Protein AF-A0A1J3E165-F1 (afdb_monomer_lite)

Foldseek 3Di:
DPAFQQQAQKEKAKEKEDELPPPADDPVVVVVVVVVVRNRYDDDRVRYHYDHPLVCCCPVVVDDPVQNNPKIKMWMWIAHNVRPDIDIDIDIDGHCVVVVVVVVD

Secondary structure (DSSP, 8-state):
--STTTTTT-EEEEEEE--TT--S--HHHHHHHHHHHHTT----GGG-EEE--HHHHHHTS---GGGTTSEEEEEEEEE-TTS--EEEEEEEEETTHHHHHHHH-

InterPro domains:
  IPR022663 Dihydrodipicolinate reductase, C-terminal [PF05173] (7-104)
  IPR023940 Dihydrodipicolinate reductase [PTHR20836] (1-105)

Radius of gyration: 15.15 Å; chains: 1; bounding box: 37×30×42 Å

Organism: Noccaea caerulescens (NCBI:txid107243)

Structure (mmCIF, N/CA/C/O backbone):
data_AF-A0A1J3E165-F1
#
_entry.id   AF-A0A1J3E165-F1
#
loop_
_atom_site.group_PDB
_atom_site.id
_atom_site.type_symbol
_atom_site.label_atom_id
_atom_site.label_alt_id
_atom_site.label_comp_id
_atom_site.label_asym_id
_atom_site.label_entity_id
_atom_site.label_seq_id
_atom_site.pdbx_PDB_ins_code
_atom_site.Cartn_x
_atom_site.Cartn_y
_atom_site.Cartn_z
_atom_site.occupancy
_atom_site.B_iso_or_equiv
_atom_site.auth_seq_id
_atom_site.auth_comp_id
_atom_site.auth_asym_id
_atom_site.auth_atom_id
_atom_site.pdbx_PDB_model_num
ATOM 1 N N . GLU A 1 1 ? -19.706 -10.702 1.618 1.00 61.62 1 GLU A N 1
ATOM 2 C CA . GLU A 1 1 ? -18.388 -10.761 2.289 1.00 61.62 1 GLU A CA 1
ATOM 3 C C . GLU A 1 1 ? -18.471 -11.662 3.502 1.00 61.62 1 GLU A C 1
ATOM 5 O O . GLU A 1 1 ? -19.567 -11.804 4.028 1.00 61.62 1 GLU A O 1
ATOM 10 N N . GLN A 1 2 ? -17.361 -12.279 3.915 1.00 87.69 2 GLN A N 1
ATOM 11 C CA . GLN A 1 2 ? -17.367 -13.297 4.973 1.00 87.69 2 GLN A CA 1
ATOM 12 C C . GLN A 1 2 ? -17.191 -12.716 6.391 1.00 87.69 2 GLN A C 1
ATOM 14 O O . GLN A 1 2 ? -17.760 -13.266 7.327 1.00 87.69 2 GLN A O 1
ATOM 19 N N . PHE A 1 3 ? -16.467 -11.596 6.547 1.00 95.88 3 PHE A N 1
ATOM 20 C CA . PHE A 1 3 ? -16.127 -11.007 7.857 1.00 95.88 3 PHE A CA 1
ATOM 21 C C . PHE A 1 3 ? -16.226 -9.463 7.874 1.00 95.88 3 PHE A C 1
ATOM 23 O O . PHE A 1 3 ? -15.228 -8.786 8.128 1.00 95.88 3 PHE A O 1
ATOM 30 N N . PRO A 1 4 ? -17.391 -8.868 7.558 1.00 96.12 4 PRO A N 1
ATOM 31 C CA . PRO A 1 4 ? -17.537 -7.411 7.555 1.00 96.12 4 PRO A CA 1
ATOM 32 C C . PRO A 1 4 ? -17.236 -6.824 8.943 1.00 96.12 4 PRO A C 1
ATOM 34 O O . PRO A 1 4 ? -17.670 -7.367 9.957 1.00 96.12 4 PRO A O 1
ATOM 37 N N . GLY A 1 5 ? -16.498 -5.712 8.991 1.00 96.38 5 GLY A N 1
ATOM 38 C CA . GLY A 1 5 ? -16.176 -5.026 10.250 1.00 96.38 5 GLY A CA 1
ATOM 39 C C . GLY A 1 5 ? -15.115 -5.693 11.139 1.00 96.38 5 GLY A C 1
ATOM 40 O O . GLY A 1 5 ? -14.918 -5.242 12.264 1.00 96.38 5 GLY A O 1
ATOM 41 N N . ALA A 1 6 ? -14.419 -6.738 10.673 1.00 97.94 6 ALA A N 1
ATOM 42 C CA . ALA A 1 6 ? -13.414 -7.457 11.468 1.00 97.94 6 ALA A CA 1
ATOM 43 C C . ALA A 1 6 ? -12.252 -6.582 11.991 1.00 97.94 6 ALA A C 1
ATOM 45 O O . ALA A 1 6 ? -11.661 -6.900 13.019 1.00 97.94 6 ALA A O 1
ATOM 46 N N . PHE A 1 7 ? -11.949 -5.479 11.307 1.00 98.31 7 PHE A N 1
ATOM 47 C CA . PHE A 1 7 ? -10.936 -4.484 11.668 1.00 98.31 7 PHE A CA 1
ATOM 48 C C . PHE A 1 7 ? -11.557 -3.135 12.068 1.00 98.31 7 PHE A C 1
ATOM 50 O O . PHE A 1 7 ? -10.899 -2.098 12.002 1.00 98.31 7 PHE A O 1
ATOM 57 N N . ALA A 1 8 ? -12.823 -3.119 12.495 1.00 98.31 8 ALA A N 1
ATOM 58 C CA . ALA A 1 8 ? -13.459 -1.905 12.996 1.00 98.31 8 ALA A CA 1
ATOM 59 C C . ALA A 1 8 ? -12.623 -1.257 14.117 1.00 98.31 8 ALA A C 1
ATOM 61 O O . ALA A 1 8 ? -12.261 -1.896 15.105 1.00 98.31 8 ALA A O 1
ATOM 62 N N . GLY A 1 9 ? -12.310 0.029 13.942 1.00 97.81 9 GLY A N 1
ATOM 63 C CA . GLY A 1 9 ? -11.490 0.818 14.866 1.00 97.81 9 GLY A CA 1
ATOM 64 C C . GLY A 1 9 ? -9.978 0.766 14.614 1.00 97.81 9 GLY A C 1
ATOM 65 O O . GLY A 1 9 ? -9.261 1.594 15.171 1.00 97.81 9 GLY A O 1
ATOM 66 N N . TYR A 1 10 ? -9.476 -0.140 13.770 1.00 98.75 10 TYR A N 1
ATOM 67 C CA . TYR A 1 10 ? -8.064 -0.124 13.379 1.00 98.75 10 TYR A CA 1
ATOM 68 C C . TYR A 1 10 ? -7.757 1.097 12.504 1.00 98.75 10 TYR A C 1
ATOM 70 O O . TYR A 1 10 ? -8.597 1.544 11.719 1.00 98.75 10 TYR A O 1
ATOM 78 N N . SER A 1 11 ? -6.533 1.612 12.618 1.00 98.62 11 SER A N 1
ATOM 79 C CA . SER A 1 11 ? -5.972 2.581 11.675 1.00 98.62 11 SER A CA 1
ATOM 80 C C . SER A 1 11 ? -5.208 1.853 10.577 1.00 98.62 11 SER A C 1
ATOM 82 O O . SER A 1 11 ? -4.497 0.896 10.878 1.00 98.62 11 SER A O 1
ATOM 84 N N . LEU A 1 12 ? -5.332 2.320 9.336 1.00 98.75 12 LEU A N 1
ATOM 85 C CA . LEU A 1 12 ? -4.565 1.831 8.192 1.00 98.75 12 LEU A CA 1
ATOM 86 C C . LEU A 1 12 ? -3.590 2.910 7.729 1.00 98.75 12 LEU A C 1
ATOM 88 O O . LEU A 1 12 ? -3.974 4.068 7.590 1.00 98.75 12 LEU A O 1
ATOM 92 N N . GLU A 1 13 ? -2.360 2.507 7.451 1.00 98.62 13 GLU A N 1
ATOM 93 C CA . GLU A 1 13 ? -1.349 3.285 6.745 1.00 98.62 13 GLU A CA 1
ATOM 94 C C . GLU A 1 13 ? -1.014 2.547 5.447 1.00 98.62 13 GLU A C 1
ATOM 96 O O . GLU A 1 13 ? -0.854 1.324 5.438 1.00 98.62 13 GLU A O 1
ATOM 101 N N . VAL A 1 14 ? -0.959 3.279 4.333 1.00 98.50 14 VAL A N 1
ATOM 102 C CA . VAL A 1 14 ? -0.642 2.705 3.022 1.00 98.50 14 VAL A CA 1
ATOM 103 C C . VAL A 1 14 ? 0.490 3.487 2.396 1.00 98.50 14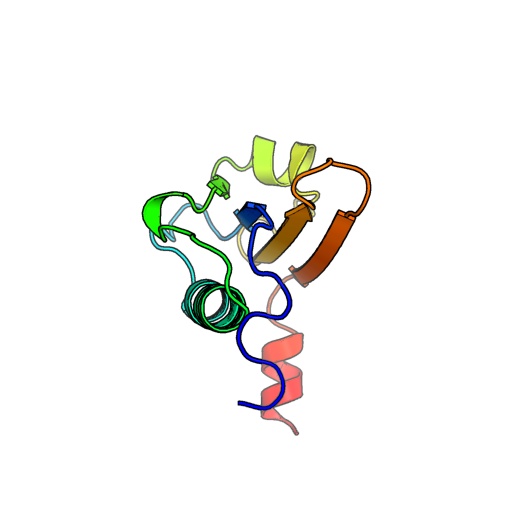 VAL A C 1
ATOM 105 O O . VAL A 1 14 ? 0.394 4.703 2.227 1.00 98.50 14 VAL A O 1
ATOM 108 N N . MET A 1 15 ? 1.533 2.765 2.005 1.00 98.19 15 MET A N 1
ATOM 109 C CA . MET A 1 15 ? 2.659 3.291 1.253 1.00 98.19 15 MET A CA 1
ATOM 110 C C . MET A 1 15 ? 2.755 2.560 -0.082 1.00 98.19 15 MET A C 1
ATOM 112 O O . MET A 1 15 ? 2.674 1.333 -0.143 1.00 98.19 15 MET A O 1
ATOM 116 N N . GLU A 1 16 ? 2.927 3.315 -1.161 1.00 97.75 16 GLU A N 1
ATOM 117 C CA . GLU A 1 16 ? 3.079 2.787 -2.513 1.00 97.75 16 GLU A CA 1
ATOM 118 C C . GLU A 1 16 ? 4.262 3.459 -3.216 1.00 97.75 16 GLU A C 1
ATOM 120 O O . GLU A 1 16 ? 4.327 4.686 -3.321 1.00 97.75 16 GLU A O 1
ATOM 125 N N . SER A 1 17 ? 5.136 2.649 -3.810 1.00 98.00 17 SER A N 1
ATOM 126 C CA . SER A 1 17 ? 6.261 3.092 -4.630 1.00 98.00 17 SER A CA 1
ATOM 127 C C . SER A 1 17 ? 6.181 2.504 -6.038 1.00 98.00 17 SER A C 1
ATOM 129 O O . SER A 1 17 ? 6.120 1.288 -6.224 1.00 98.00 17 SER A O 1
ATOM 131 N N . HIS A 1 18 ? 6.155 3.400 -7.023 1.00 97.06 18 HIS A N 1
ATOM 132 C CA . HIS A 1 18 ? 6.165 3.144 -8.472 1.00 97.06 18 HIS A CA 1
ATOM 133 C C . HIS A 1 18 ? 7.079 4.180 -9.138 1.00 97.06 18 HIS A C 1
ATOM 135 O O . HIS A 1 18 ? 7.569 5.091 -8.479 1.00 97.06 18 HIS A O 1
ATOM 141 N N . GLN A 1 19 ? 7.281 4.105 -10.451 1.00 91.00 19 GLN A N 1
ATOM 142 C CA . GLN A 1 19 ? 8.082 5.085 -11.191 1.00 91.00 19 GLN A CA 1
ATOM 143 C C . GLN A 1 19 ? 7.607 6.529 -10.956 1.00 91.00 19 GLN A C 1
ATOM 145 O O . GLN A 1 19 ? 6.406 6.787 -10.865 1.00 91.00 19 GLN A O 1
ATOM 150 N N . ALA A 1 20 ? 8.541 7.486 -10.959 1.00 89.31 20 ALA A N 1
ATOM 151 C CA . ALA A 1 20 ? 8.262 8.906 -10.712 1.00 89.31 20 ALA A CA 1
ATOM 152 C C . ALA A 1 20 ? 7.188 9.519 -11.637 1.00 89.31 20 ALA A C 1
ATOM 154 O O . ALA A 1 20 ? 6.470 10.429 -11.236 1.00 89.31 20 ALA A O 1
ATOM 155 N N . SER A 1 21 ? 7.040 9.006 -12.863 1.00 87.62 21 SER A N 1
ATOM 156 C CA . SER A 1 21 ? 6.022 9.462 -13.819 1.00 87.62 21 SER A CA 1
ATOM 157 C C . SER A 1 21 ? 4.597 9.009 -13.485 1.00 87.62 21 SER A C 1
ATOM 159 O O . SER A 1 21 ? 3.645 9.521 -14.073 1.00 87.62 21 SER A O 1
ATOM 161 N N . LYS A 1 22 ? 4.420 8.053 -12.566 1.00 90.31 22 LYS A N 1
ATOM 162 C CA . LYS A 1 22 ? 3.111 7.528 -12.181 1.00 90.31 22 LYS A CA 1
ATOM 163 C C . LYS A 1 22 ? 2.537 8.330 -11.019 1.00 90.31 22 LYS A C 1
ATOM 165 O O . LYS A 1 22 ? 2.793 8.033 -9.854 1.00 90.31 22 LYS A O 1
ATOM 170 N N . LEU A 1 23 ? 1.760 9.352 -11.358 1.00 85.75 23 LEU A N 1
ATOM 171 C CA . LEU A 1 23 ? 1.233 10.325 -10.398 1.00 85.75 23 LEU A CA 1
ATOM 172 C C . LEU A 1 23 ? 0.078 9.784 -9.548 1.00 85.75 23 LEU A C 1
ATOM 174 O O . LEU A 1 23 ? -0.161 10.284 -8.454 1.00 85.75 23 LEU A O 1
ATOM 178 N N . ASP A 1 24 ? -0.600 8.739 -10.016 1.00 90.88 24 ASP A N 1
ATOM 179 C CA . ASP A 1 24 ? -1.812 8.229 -9.381 1.00 90.88 24 ASP A CA 1
ATOM 180 C C . ASP A 1 24 ? -1.531 6.936 -8.606 1.00 90.88 24 ASP A C 1
ATOM 182 O O . ASP A 1 24 ? -0.708 6.107 -9.011 1.00 90.88 24 ASP A O 1
ATOM 186 N N . ALA A 1 25 ? -2.278 6.724 -7.519 1.00 93.12 25 ALA A N 1
ATOM 187 C CA . ALA A 1 25 ? -2.289 5.449 -6.811 1.00 93.12 25 ALA A CA 1
ATOM 188 C C . ALA A 1 25 ? -2.758 4.312 -7.731 1.00 93.12 25 ALA A C 1
ATOM 190 O O . ALA A 1 25 ? -3.741 4.450 -8.475 1.00 93.12 25 ALA A O 1
ATOM 191 N N . SER A 1 26 ? -2.075 3.172 -7.659 1.00 94.69 26 SER A N 1
ATOM 192 C CA . SER A 1 26 ? -2.384 2.002 -8.474 1.00 94.69 26 SER A CA 1
ATOM 193 C C . SER A 1 26 ? -3.815 1.490 -8.265 1.00 94.69 26 SER A C 1
ATOM 195 O O . SER A 1 26 ? -4.386 1.554 -7.173 1.00 94.69 26 SER A O 1
ATOM 197 N N . GLY A 1 27 ? -4.391 0.902 -9.319 1.00 96.38 27 GLY A N 1
ATOM 198 C CA . GLY A 1 27 ? -5.683 0.217 -9.216 1.00 96.38 27 GLY A CA 1
ATOM 199 C C . GLY A 1 27 ? -5.662 -0.917 -8.185 1.00 96.38 27 GLY A C 1
ATOM 200 O O . GLY A 1 27 ? -6.621 -1.075 -7.433 1.00 96.38 27 GLY A O 1
ATOM 201 N N . THR A 1 28 ? -4.543 -1.645 -8.093 1.00 96.00 28 THR A N 1
ATOM 202 C CA . THR A 1 28 ? -4.327 -2.692 -7.086 1.00 96.00 28 THR A CA 1
ATOM 203 C C . THR A 1 28 ? -4.436 -2.137 -5.669 1.00 96.00 28 THR A C 1
ATOM 205 O O . THR A 1 28 ? -5.198 -2.679 -4.872 1.00 96.00 28 THR A O 1
ATOM 208 N N . ALA A 1 29 ? -3.760 -1.025 -5.360 1.00 97.25 29 ALA A N 1
ATOM 209 C CA . ALA A 1 29 ? -3.833 -0.432 -4.029 1.00 97.25 29 ALA A CA 1
ATOM 210 C C . ALA A 1 29 ? -5.238 0.050 -3.682 1.00 97.25 29 ALA A C 1
ATOM 212 O O . ALA A 1 29 ? -5.729 -0.267 -2.601 1.00 97.25 29 ALA A O 1
ATOM 213 N N . LYS A 1 30 ? -5.921 0.725 -4.613 1.00 98.06 30 LYS A N 1
ATOM 214 C CA . LYS A 1 30 ? -7.312 1.160 -4.413 1.00 98.06 30 LYS A CA 1
ATOM 215 C C . LYS A 1 30 ? -8.231 -0.023 -4.106 1.00 98.06 30 LYS A C 1
ATOM 217 O O . LYS A 1 30 ? -9.021 0.046 -3.170 1.00 98.06 30 LYS A O 1
ATOM 222 N N . ALA A 1 31 ? -8.096 -1.126 -4.843 1.00 98.12 31 ALA A N 1
ATOM 223 C CA . ALA A 1 31 ? -8.891 -2.328 -4.614 1.00 98.12 31 ALA A CA 1
ATOM 224 C C . ALA A 1 31 ? -8.622 -2.959 -3.235 1.00 98.12 31 ALA A C 1
ATOM 226 O O . ALA A 1 31 ? -9.571 -3.313 -2.536 1.00 98.12 31 ALA A O 1
ATOM 227 N N . VAL A 1 32 ? -7.355 -3.053 -2.817 1.00 98.19 32 VAL A N 1
ATOM 228 C CA . VAL A 1 32 ? -6.974 -3.584 -1.495 1.00 98.19 32 VAL A CA 1
ATOM 229 C C . VAL A 1 32 ? -7.485 -2.685 -0.364 1.00 98.19 32 VAL A C 1
ATOM 231 O O . VAL A 1 32 ? -8.070 -3.183 0.597 1.00 98.19 32 VAL A O 1
ATOM 234 N N . ILE A 1 33 ? -7.357 -1.362 -0.494 1.00 98.31 33 ILE A N 1
ATOM 235 C CA . ILE A 1 33 ? -7.907 -0.401 0.475 1.00 98.31 33 ILE A CA 1
ATOM 236 C C . ILE A 1 33 ? -9.422 -0.558 0.584 1.00 98.31 33 ILE A C 1
ATOM 238 O O . ILE A 1 33 ? -9.953 -0.611 1.691 1.00 98.31 33 ILE A O 1
ATOM 242 N N . SER A 1 34 ? -10.129 -0.705 -0.539 1.00 97.88 34 SER A N 1
ATOM 243 C CA . SER A 1 34 ? -11.569 -0.966 -0.519 1.00 97.88 34 SER A CA 1
ATOM 244 C C . SER A 1 34 ? -11.929 -2.268 0.201 1.00 97.88 34 SER A C 1
ATOM 246 O O . SER A 1 34 ? -12.994 -2.339 0.810 1.00 97.88 34 SER A O 1
ATOM 248 N N . CYS A 1 35 ? -11.067 -3.289 0.192 1.00 97.88 35 CYS A N 1
ATOM 249 C CA . CYS A 1 35 ? -11.256 -4.473 1.034 1.00 97.88 35 CYS A CA 1
ATOM 250 C C . CYS A 1 35 ? -11.115 -4.131 2.526 1.00 97.88 35 CYS A C 1
ATOM 252 O O . CYS A 1 35 ? -11.978 -4.515 3.311 1.00 97.88 35 CYS A O 1
ATOM 254 N N . PHE A 1 36 ? -10.099 -3.362 2.933 1.00 98.31 36 PHE A N 1
ATOM 255 C CA . PHE A 1 36 ? -9.959 -2.933 4.332 1.00 98.31 36 PHE A CA 1
ATOM 256 C C . PHE A 1 36 ? -11.107 -2.032 4.804 1.00 98.31 36 PHE A C 1
ATOM 258 O O . PHE A 1 36 ? -11.573 -2.179 5.934 1.00 98.31 36 PHE A O 1
ATOM 265 N N . GLN A 1 37 ? -11.632 -1.168 3.932 1.00 98.06 37 GLN A N 1
ATOM 266 C CA . GLN A 1 37 ? -12.820 -0.361 4.229 1.00 98.06 37 GLN A CA 1
ATOM 267 C C . GLN A 1 37 ? -14.035 -1.239 4.538 1.00 98.06 37 GLN A C 1
ATOM 269 O O . GLN A 1 37 ? -14.742 -1.019 5.520 1.00 98.06 37 GLN A O 1
ATOM 274 N N . LYS A 1 38 ? -14.249 -2.294 3.749 1.00 97.88 38 LYS A N 1
ATOM 275 C CA . LYS A 1 38 ? -15.313 -3.275 3.996 1.00 97.88 38 LYS A CA 1
ATOM 276 C C . LYS A 1 38 ? -15.080 -4.111 5.262 1.00 97.88 38 LYS A C 1
ATOM 278 O O . LYS A 1 38 ? -16.025 -4.483 5.960 1.00 97.88 38 LYS A O 1
ATOM 283 N N . LEU A 1 39 ? -13.818 -4.328 5.627 1.00 98.12 39 LEU A N 1
ATOM 284 C CA . LEU A 1 39 ? -13.436 -4.883 6.925 1.00 98.12 39 LEU A CA 1
ATOM 285 C C . LEU A 1 39 ? -13.590 -3.880 8.086 1.00 98.12 39 LEU A C 1
ATOM 287 O O . LEU A 1 39 ? -13.321 -4.247 9.223 1.00 98.12 39 LEU A O 1
ATOM 291 N N . GLY A 1 40 ? -14.086 -2.662 7.853 1.00 97.88 40 GLY A N 1
ATOM 292 C CA . GLY A 1 40 ? -14.460 -1.705 8.899 1.00 97.88 40 GLY A CA 1
ATOM 293 C C . GLY A 1 40 ? -13.442 -0.599 9.173 1.00 97.88 40 GLY A C 1
ATOM 294 O O . GLY A 1 40 ? -13.628 0.163 10.121 1.00 97.88 40 GLY A O 1
ATOM 295 N N . VAL A 1 41 ? -12.382 -0.490 8.371 1.00 98.19 41 VAL A N 1
ATOM 296 C CA . VAL A 1 41 ? -11.399 0.593 8.492 1.00 98.19 41 VAL A CA 1
ATOM 297 C C . VAL A 1 41 ? -11.933 1.874 7.846 1.00 98.19 41 VAL A C 1
ATOM 299 O O . VAL A 1 41 ? -12.434 1.856 6.724 1.00 98.19 41 VAL A O 1
ATOM 302 N N . SER A 1 42 ? -11.778 3.014 8.518 1.00 97.69 42 SER A N 1
ATOM 303 C CA . SER A 1 42 ? -11.996 4.324 7.896 1.00 97.69 42 SER A CA 1
ATOM 304 C C . SER A 1 42 ? -10.700 4.796 7.244 1.00 97.69 42 SER A C 1
ATOM 306 O O . SER A 1 42 ? -9.721 5.033 7.946 1.00 97.69 42 SER A O 1
ATOM 308 N N . TYR A 1 43 ? -10.692 4.936 5.920 1.00 98.31 43 TYR A N 1
ATOM 309 C CA . TYR A 1 43 ? -9.515 5.377 5.172 1.00 98.31 43 TYR A CA 1
ATOM 310 C C . TYR A 1 43 ? -9.930 6.209 3.960 1.00 98.31 43 TYR A C 1
ATOM 312 O O . TYR A 1 43 ? -10.858 5.821 3.245 1.00 98.31 43 TYR A O 1
ATOM 320 N N . ASP A 1 44 ? -9.245 7.325 3.732 1.00 97.50 44 ASP A N 1
ATOM 321 C CA . ASP A 1 44 ? -9.397 8.178 2.555 1.00 97.50 44 ASP A CA 1
ATOM 322 C C . ASP A 1 44 ? -8.258 7.891 1.564 1.00 97.50 44 ASP A C 1
ATOM 324 O O . ASP A 1 44 ? -7.095 7.785 1.944 1.00 97.50 44 ASP A O 1
ATOM 328 N N . MET A 1 45 ? -8.587 7.743 0.281 1.00 95.88 45 MET A N 1
ATOM 329 C CA . MET A 1 45 ? -7.619 7.403 -0.768 1.00 95.88 45 MET A CA 1
ATOM 330 C C . MET A 1 45 ? -6.547 8.485 -0.951 1.00 95.88 45 MET A C 1
ATOM 332 O O . MET A 1 45 ? -5.451 8.175 -1.413 1.00 95.88 45 MET A O 1
ATOM 336 N N . ASP A 1 46 ? -6.830 9.724 -0.551 1.00 95.44 46 ASP A N 1
ATOM 337 C CA . ASP A 1 46 ? -5.856 10.818 -0.582 1.00 95.44 46 ASP A CA 1
ATOM 338 C C . ASP A 1 46 ? -4.778 10.680 0.513 1.00 95.44 46 ASP A C 1
ATOM 340 O O . ASP A 1 46 ? -3.762 11.373 0.481 1.00 95.44 46 ASP A O 1
ATOM 344 N N . GLN A 1 47 ? -4.953 9.756 1.469 1.00 96.88 47 GLN A N 1
ATOM 345 C CA . GLN A 1 47 ? -3.976 9.461 2.525 1.00 96.88 47 GLN A CA 1
ATOM 346 C C . GLN A 1 47 ? -2.872 8.489 2.084 1.00 96.88 47 GLN A C 1
ATOM 348 O O . GLN A 1 47 ? -1.976 8.191 2.880 1.00 96.88 47 GLN A O 1
ATOM 353 N N . ILE A 1 48 ? -2.924 7.965 0.853 1.00 97.56 48 ILE A N 1
ATOM 354 C CA . ILE A 1 48 ? -1.906 7.039 0.344 1.00 97.56 48 ILE A CA 1
ATOM 355 C C . ILE A 1 48 ? -0.575 7.782 0.214 1.00 97.56 48 ILE A C 1
ATOM 357 O O . ILE A 1 48 ? -0.466 8.786 -0.489 1.00 97.56 48 ILE A O 1
ATOM 361 N N . GLN A 1 49 ? 0.469 7.246 0.839 1.00 97.56 49 GLN A N 1
ATOM 362 C CA . GLN A 1 49 ? 1.818 7.787 0.730 1.00 97.56 49 GLN A CA 1
ATOM 363 C C . GLN A 1 49 ? 2.452 7.319 -0.584 1.00 97.56 49 GLN A C 1
ATOM 365 O O . GLN A 1 49 ? 2.894 6.175 -0.716 1.00 97.56 49 GLN A O 1
ATOM 370 N N . LEU A 1 50 ? 2.471 8.206 -1.579 1.00 97.19 50 LEU A N 1
ATOM 371 C CA . LEU A 1 50 ? 3.063 7.946 -2.889 1.00 97.19 50 LEU A CA 1
ATOM 372 C C . LEU A 1 50 ? 4.558 8.284 -2.868 1.00 97.19 50 LEU A C 1
ATOM 374 O O . LEU A 1 50 ? 4.946 9.435 -3.053 1.00 97.19 50 LEU A O 1
ATOM 378 N N . VAL A 1 51 ? 5.412 7.274 -2.700 1.00 97.50 51 VAL A N 1
ATOM 379 C CA . VAL A 1 51 ? 6.869 7.461 -2.737 1.00 97.50 51 VAL A CA 1
ATOM 380 C C . VAL A 1 51 ? 7.335 7.477 -4.189 1.00 97.50 51 VAL A C 1
ATOM 382 O O . VAL A 1 51 ? 7.198 6.483 -4.913 1.00 97.50 51 VAL A O 1
ATOM 385 N N . ARG A 1 52 ? 7.832 8.628 -4.643 1.00 96.88 52 ARG A N 1
ATOM 386 C CA . ARG A 1 52 ? 8.252 8.872 -6.037 1.00 96.88 52 ARG A CA 1
ATOM 387 C C . ARG A 1 52 ? 9.667 9.418 -6.162 1.00 96.88 52 ARG A C 1
ATOM 389 O O . ARG A 1 52 ? 10.228 9.352 -7.253 1.00 96.88 52 ARG A O 1
ATOM 396 N N . ASP A 1 53 ? 10.226 9.946 -5.076 1.00 96.69 53 ASP A N 1
ATOM 397 C CA . ASP A 1 53 ? 11.608 10.402 -5.047 1.00 96.69 53 ASP A CA 1
ATOM 398 C C . ASP A 1 53 ? 12.556 9.189 -5.102 1.00 96.69 53 ASP A C 1
ATOM 400 O O . ASP A 1 53 ? 12.488 8.338 -4.215 1.00 96.69 53 ASP A O 1
ATOM 404 N N . PRO A 1 54 ? 13.440 9.071 -6.112 1.00 96.31 54 PRO A N 1
ATOM 405 C CA . PRO A 1 54 ? 14.299 7.897 -6.268 1.00 96.31 54 PRO A CA 1
ATOM 406 C C . PRO A 1 54 ? 15.160 7.590 -5.043 1.00 96.31 54 PRO A C 1
ATOM 408 O O . PRO A 1 54 ? 15.431 6.424 -4.760 1.00 96.31 54 PRO A O 1
ATOM 411 N N . LYS A 1 55 ? 15.586 8.619 -4.302 1.00 96.94 55 LYS A N 1
ATOM 412 C CA . LYS A 1 55 ? 16.398 8.431 -3.105 1.00 96.94 55 LYS A CA 1
ATOM 413 C C . LYS A 1 55 ? 15.559 7.812 -1.990 1.00 96.94 55 LYS A C 1
ATOM 415 O O . LYS A 1 55 ? 15.978 6.810 -1.421 1.00 96.94 55 LYS A O 1
ATOM 420 N N . GLU A 1 56 ? 14.354 8.319 -1.742 1.00 97.50 56 GLU A N 1
ATOM 421 C CA . GLU A 1 56 ? 13.412 7.707 -0.792 1.00 97.50 56 GLU A CA 1
ATOM 422 C C . GLU A 1 56 ? 13.009 6.284 -1.206 1.00 97.50 56 GLU A C 1
ATOM 424 O O . GLU A 1 56 ? 12.896 5.393 -0.365 1.00 97.50 56 GLU A O 1
ATOM 429 N N . GLN A 1 57 ? 12.846 6.027 -2.505 1.00 97.88 57 GLN A N 1
ATOM 430 C CA . GLN A 1 57 ? 12.535 4.689 -3.014 1.00 97.88 57 GLN A CA 1
ATOM 431 C C . GLN A 1 57 ? 13.627 3.670 -2.677 1.00 97.88 57 GLN A C 1
ATOM 433 O O . GLN A 1 57 ? 13.308 2.534 -2.331 1.00 97.88 57 GLN A O 1
ATOM 438 N N . MET A 1 58 ? 14.896 4.065 -2.737 1.00 97.50 58 MET A N 1
ATOM 439 C CA . MET A 1 58 ? 16.014 3.198 -2.365 1.00 97.50 58 MET A CA 1
ATOM 440 C C . MET A 1 58 ? 16.189 3.107 -0.845 1.00 97.50 58 MET A C 1
ATOM 442 O O . MET A 1 58 ? 16.281 2.009 -0.304 1.00 97.50 58 MET A O 1
ATOM 446 N N . GLU A 1 59 ? 16.227 4.247 -0.153 1.00 96.56 59 GLU A N 1
ATOM 447 C CA . GLU A 1 59 ? 16.616 4.322 1.262 1.00 96.56 59 GLU A CA 1
ATOM 448 C C . GLU A 1 59 ? 15.490 3.926 2.224 1.00 96.56 59 GLU A C 1
ATOM 450 O O . GLU A 1 59 ? 15.759 3.313 3.255 1.00 96.56 59 GLU A O 1
ATOM 455 N N . ILE A 1 60 ? 14.239 4.267 1.901 1.00 93.62 60 ILE A N 1
ATOM 456 C CA . ILE A 1 60 ? 13.076 4.046 2.774 1.00 93.62 60 ILE A CA 1
ATOM 457 C C . ILE A 1 60 ? 12.310 2.799 2.335 1.00 93.62 60 ILE A C 1
ATOM 459 O O . ILE A 1 60 ? 11.962 1.961 3.162 1.00 93.62 60 ILE A O 1
ATOM 463 N N . VAL A 1 61 ? 12.051 2.665 1.031 1.00 95.94 61 VAL A N 1
ATOM 464 C CA . VAL A 1 61 ? 11.216 1.573 0.498 1.00 95.94 61 VAL A CA 1
ATOM 465 C C . VAL A 1 61 ? 12.036 0.316 0.175 1.00 95.94 61 VAL A C 1
ATOM 467 O O . VAL A 1 61 ? 11.483 -0.783 0.119 1.00 95.94 61 VAL A O 1
ATOM 470 N N . GLY A 1 62 ? 13.353 0.449 -0.014 1.00 97.00 62 GLY A N 1
ATOM 471 C CA . GLY A 1 62 ? 14.244 -0.673 -0.317 1.00 97.00 62 GLY A CA 1
ATOM 472 C C . GLY A 1 62 ? 14.162 -1.164 -1.765 1.00 97.00 62 GLY A C 1
ATOM 473 O O . GLY A 1 62 ? 14.397 -2.343 -2.029 1.00 97.00 62 GLY A O 1
ATOM 474 N N . VAL A 1 63 ? 13.799 -0.292 -2.711 1.00 97.94 63 VAL A N 1
ATOM 475 C CA . VAL A 1 63 ? 13.801 -0.613 -4.146 1.00 97.94 63 VAL A CA 1
ATOM 476 C C . VAL A 1 63 ? 15.253 -0.722 -4.636 1.00 97.94 63 VAL A C 1
ATOM 478 O O . VAL A 1 63 ? 16.016 0.228 -4.452 1.00 97.94 63 VAL A O 1
ATOM 481 N N . PRO A 1 64 ? 15.661 -1.830 -5.286 1.00 97.81 64 PRO A N 1
ATOM 482 C CA . PRO A 1 64 ? 16.990 -1.933 -5.887 1.00 97.81 64 PRO A CA 1
ATOM 483 C C . PRO A 1 64 ? 17.210 -0.865 -6.965 1.00 97.81 64 PRO A C 1
ATOM 485 O O . PRO A 1 64 ? 16.319 -0.621 -7.778 1.00 97.81 64 PRO A O 1
ATOM 488 N N . GLU A 1 65 ? 18.409 -0.277 -7.017 1.00 96.94 65 GLU A N 1
ATOM 489 C CA . GLU A 1 65 ? 18.755 0.810 -7.952 1.00 96.94 65 GLU A CA 1
ATOM 490 C C . GLU A 1 65 ? 18.428 0.456 -9.416 1.00 96.94 65 GLU A C 1
ATOM 492 O O . GLU A 1 65 ? 17.815 1.243 -10.138 1.00 96.94 65 GLU A O 1
ATOM 497 N N . GLU A 1 66 ? 18.738 -0.775 -9.833 1.00 97.31 66 GLU A N 1
ATOM 498 C CA . GLU A 1 66 ? 18.470 -1.289 -11.185 1.00 97.31 66 GLU A CA 1
ATOM 499 C C . GLU A 1 66 ? 16.973 -1.383 -11.545 1.00 97.31 66 GLU A C 1
ATOM 501 O O . GLU A 1 66 ? 16.609 -1.502 -12.718 1.00 97.31 66 GLU A O 1
ATOM 506 N N . HIS A 1 67 ? 16.087 -1.302 -10.550 1.00 97.69 67 HIS A N 1
ATOM 507 C CA . HIS A 1 67 ? 14.641 -1.431 -10.701 1.00 97.69 67 HIS A CA 1
ATOM 508 C C . HIS A 1 67 ? 13.863 -0.140 -10.432 1.00 97.69 67 HIS A C 1
ATOM 510 O O . HIS A 1 67 ? 12.645 -0.155 -10.573 1.00 97.69 67 HIS A O 1
ATOM 516 N N . ILE A 1 68 ? 14.523 0.992 -10.169 1.00 96.62 68 ILE A N 1
ATOM 517 C CA . ILE A 1 68 ? 13.869 2.296 -9.921 1.00 96.62 68 ILE A CA 1
ATOM 518 C C . ILE A 1 68 ? 12.961 2.747 -11.075 1.00 96.62 68 ILE A C 1
ATOM 520 O O . ILE A 1 68 ? 11.941 3.411 -10.883 1.00 96.62 68 ILE A O 1
ATOM 524 N N . LEU A 1 69 ? 13.301 2.362 -12.305 1.00 95.81 69 LEU A N 1
ATOM 525 C CA . LEU A 1 69 ? 12.503 2.668 -13.496 1.00 95.81 69 LEU A CA 1
ATOM 526 C C . LEU A 1 69 ? 11.407 1.622 -13.772 1.00 95.81 69 LEU A C 1
ATOM 528 O O . LEU A 1 69 ? 10.707 1.686 -14.786 1.00 95.81 69 LEU A O 1
ATOM 532 N N . GLY A 1 70 ? 11.245 0.630 -12.901 1.00 95.94 70 GLY A N 1
ATOM 533 C CA . GLY A 1 70 ? 10.509 -0.591 -13.189 1.00 95.94 70 GLY A CA 1
ATOM 534 C C . GLY A 1 70 ? 10.203 -1.409 -11.945 1.00 95.94 70 GLY A C 1
ATOM 535 O O . GLY A 1 70 ? 10.697 -2.527 -11.843 1.00 95.94 70 GLY A O 1
ATOM 536 N N . HIS A 1 71 ? 9.368 -0.891 -11.047 1.00 98.00 71 HIS A N 1
ATOM 537 C CA . HIS A 1 71 ? 8.943 -1.591 -9.834 1.00 98.00 71 HIS A CA 1
ATOM 538 C C . HIS A 1 71 ? 7.495 -1.274 -9.444 1.00 98.00 71 HIS A C 1
ATOM 540 O O . HIS A 1 71 ? 6.888 -0.328 -9.949 1.00 98.00 71 HIS A O 1
ATOM 546 N N . ALA A 1 72 ? 6.955 -2.086 -8.539 1.00 97.88 72 ALA A N 1
ATOM 547 C CA . ALA A 1 72 ? 5.694 -1.848 -7.843 1.00 97.88 72 ALA A CA 1
ATOM 548 C C . ALA A 1 72 ? 5.799 -2.409 -6.419 1.00 97.88 72 ALA A C 1
ATOM 550 O O . ALA 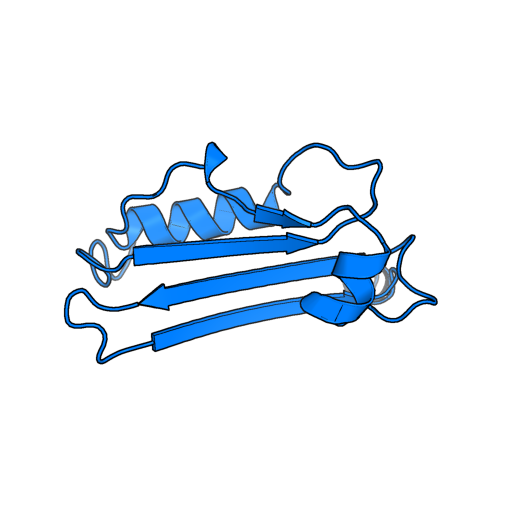A 1 72 ? 5.788 -3.626 -6.233 1.00 97.88 72 ALA A O 1
ATOM 551 N N . PHE A 1 73 ? 5.990 -1.540 -5.428 1.00 98.50 73 PHE A N 1
ATOM 552 C CA . PHE A 1 73 ? 6.131 -1.921 -4.018 1.00 98.50 73 PHE A CA 1
ATOM 553 C C . PHE A 1 73 ? 4.966 -1.316 -3.242 1.00 98.50 73 PHE A C 1
ATOM 555 O O . PHE A 1 73 ? 4.684 -0.125 -3.392 1.00 98.50 73 PHE A O 1
ATOM 562 N N . HIS A 1 74 ? 4.292 -2.119 -2.423 1.00 98.56 74 HIS A N 1
ATOM 563 C CA . HIS A 1 74 ? 3.206 -1.636 -1.574 1.00 98.56 74 HIS A CA 1
ATOM 564 C C . HIS A 1 74 ? 3.311 -2.224 -0.176 1.00 98.56 74 HIS A C 1
ATOM 566 O O . HIS A 1 74 ? 3.604 -3.411 -0.024 1.00 98.56 74 HIS A O 1
ATOM 572 N N . LEU A 1 75 ? 3.003 -1.390 0.811 1.00 98.50 75 LEU A N 1
ATOM 573 C CA . LEU A 1 75 ? 2.887 -1.737 2.218 1.00 98.50 75 LEU A CA 1
ATOM 574 C C . LEU A 1 75 ? 1.515 -1.283 2.724 1.00 98.50 75 LEU A C 1
ATOM 576 O O . LEU A 1 75 ? 1.122 -0.134 2.513 1.00 98.50 75 LEU A O 1
ATOM 580 N N . TYR A 1 76 ? 0.812 -2.184 3.405 1.00 98.69 76 TYR A N 1
ATOM 581 C CA . TYR A 1 76 ? -0.437 -1.914 4.112 1.00 98.69 76 TYR A CA 1
ATOM 582 C C . TYR A 1 76 ? -0.240 -2.279 5.576 1.00 98.69 76 TYR A C 1
ATOM 584 O O . TYR A 1 76 ? -0.021 -3.450 5.895 1.00 98.69 76 TYR A O 1
ATOM 592 N N . HIS A 1 77 ? -0.322 -1.290 6.455 1.00 98.75 77 HIS A N 1
ATOM 593 C CA . HIS A 1 77 ? -0.055 -1.453 7.876 1.00 98.75 77 HIS A CA 1
ATOM 594 C C . HIS A 1 77 ? -1.303 -1.122 8.691 1.00 98.75 77 HIS A C 1
ATOM 596 O O . HIS A 1 77 ? -1.794 0.004 8.671 1.00 98.75 77 HIS A O 1
ATOM 602 N N . LEU A 1 78 ? -1.847 -2.121 9.384 1.00 98.75 78 LEU A N 1
ATOM 603 C CA . LEU A 1 78 ? -2.982 -1.970 10.288 1.00 98.75 78 LEU A CA 1
ATOM 604 C C . LEU A 1 78 ? -2.502 -1.951 11.734 1.00 98.75 78 LEU A C 1
ATOM 606 O O . LEU A 1 78 ? -1.787 -2.855 12.159 1.00 98.75 78 LEU A O 1
ATOM 610 N N . THR A 1 79 ? -2.988 -0.988 12.512 1.00 98.81 79 THR A N 1
ATOM 611 C CA . THR A 1 79 ? -2.695 -0.887 13.946 1.00 98.81 79 THR A CA 1
ATOM 612 C C . THR A 1 79 ? -3.986 -0.810 14.762 1.00 98.81 79 THR A C 1
ATOM 614 O O . THR A 1 79 ? -4.881 -0.025 14.436 1.00 98.81 79 THR A O 1
ATOM 617 N N . SER A 1 80 ? -4.094 -1.605 15.832 1.00 98.75 80 SER A N 1
ATOM 618 C CA . SER A 1 80 ? -5.264 -1.610 16.724 1.00 98.75 80 SER A CA 1
ATOM 619 C C . SER A 1 80 ? -5.444 -0.280 17.475 1.00 98.75 80 SER A C 1
ATOM 621 O O . SER A 1 80 ? -4.476 0.468 17.649 1.00 98.75 80 SER A O 1
ATOM 623 N N . PRO A 1 81 ? -6.660 0.039 17.970 1.00 98.62 81 PRO A N 1
ATOM 624 C CA . PRO A 1 81 ? -6.910 1.269 18.730 1.00 98.62 81 PRO A CA 1
ATOM 625 C C . PRO A 1 81 ? -5.973 1.475 19.929 1.00 98.62 81 PRO A C 1
ATOM 627 O O . PRO A 1 81 ? -5.502 2.584 20.169 1.00 98.62 81 PRO A O 1
ATOM 630 N N . ASP A 1 82 ? -5.688 0.400 20.663 1.00 98.44 82 ASP A N 1
ATOM 631 C CA . ASP A 1 82 ? -4.824 0.378 21.848 1.00 98.44 82 ASP A CA 1
ATOM 632 C C . ASP A 1 82 ? -3.327 0.237 21.515 1.00 98.44 82 ASP A C 1
ATOM 634 O O . ASP A 1 82 ? -2.499 0.202 22.422 1.00 98.44 82 ASP A O 1
ATOM 638 N N . LYS A 1 83 ? -2.981 0.181 20.221 1.00 98.31 83 LYS A N 1
ATOM 639 C CA . LYS A 1 83 ? -1.612 0.091 19.691 1.00 98.31 83 LYS A CA 1
ATOM 640 C C . LYS A 1 83 ? -0.852 -1.182 20.078 1.00 98.31 83 LYS A C 1
ATOM 642 O O . LYS A 1 83 ? 0.369 -1.220 19.952 1.00 98.31 83 LYS A O 1
ATOM 647 N N . THR A 1 84 ? -1.548 -2.229 20.518 1.00 98.56 84 THR A N 1
ATOM 648 C CA . THR A 1 84 ? -0.919 -3.498 20.925 1.00 98.56 84 THR A CA 1
ATOM 649 C C . THR A 1 84 ? -0.830 -4.529 19.799 1.00 98.56 84 THR A C 1
ATOM 651 O O . THR A 1 84 ? -0.035 -5.463 19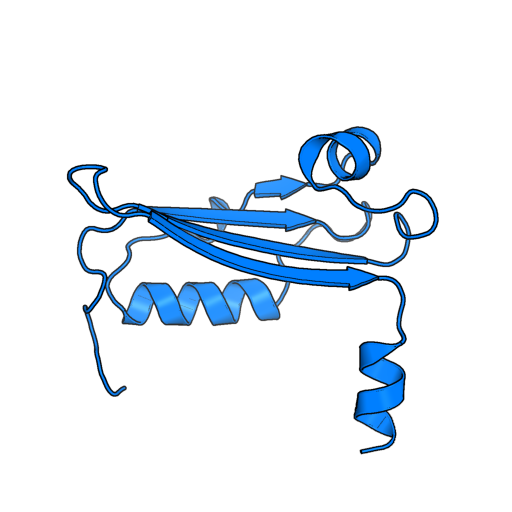.896 1.00 98.56 84 THR A O 1
ATOM 654 N N . VAL A 1 85 ? -1.606 -4.364 18.723 1.00 98.69 85 VAL A N 1
ATOM 655 C CA . VAL A 1 85 ? -1.648 -5.286 17.582 1.00 98.69 85 VAL A CA 1
ATOM 656 C C . VAL A 1 85 ? -1.280 -4.554 16.297 1.00 98.69 85 VAL A C 1
ATOM 658 O O . VAL A 1 85 ? -1.824 -3.491 15.997 1.00 98.69 85 VAL A O 1
ATOM 661 N N . SER A 1 86 ? -0.383 -5.170 15.5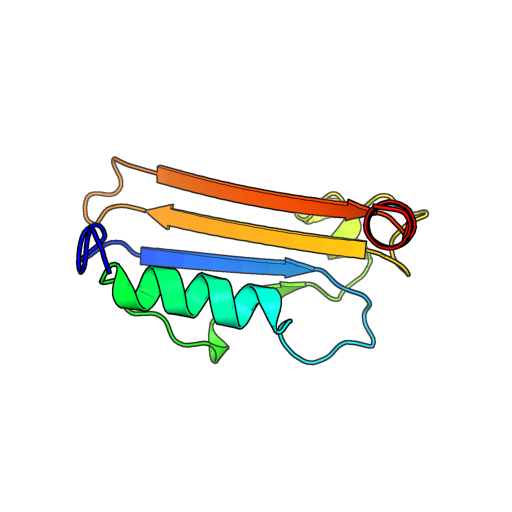28 1.00 98.44 86 SER A N 1
ATOM 662 C CA . SER A 1 86 ? 0.098 -4.700 14.231 1.00 98.44 86 SER A CA 1
ATOM 663 C C . SER A 1 86 ? -0.041 -5.816 13.194 1.00 98.44 86 SER A C 1
ATOM 665 O O . SER A 1 86 ? 0.353 -6.952 13.465 1.00 98.44 86 SER A O 1
ATOM 667 N N . PHE A 1 87 ? -0.582 -5.499 12.018 1.00 98.75 87 PHE A N 1
ATOM 668 C CA . PHE A 1 87 ? -0.548 -6.367 10.839 1.00 98.75 87 PHE A CA 1
ATOM 669 C C . PHE A 1 87 ? 0.095 -5.626 9.677 1.00 98.75 87 PHE A C 1
ATOM 671 O O . PHE A 1 87 ? -0.323 -4.517 9.353 1.00 98.75 87 PHE A O 1
ATOM 678 N N . GLU A 1 88 ? 1.042 -6.270 9.004 1.00 98.44 88 GLU A N 1
ATOM 679 C CA . GLU A 1 88 ? 1.684 -5.736 7.807 1.00 98.44 88 GLU A CA 1
ATOM 680 C C . GLU A 1 88 ? 1.487 -6.692 6.634 1.00 98.44 88 GLU A C 1
ATOM 682 O O . GLU A 1 88 ? 1.715 -7.899 6.740 1.00 98.44 88 GLU A O 1
ATOM 687 N N . PHE A 1 89 ? 1.065 -6.135 5.503 1.00 98.56 89 PHE A N 1
ATOM 688 C CA . PHE A 1 89 ? 0.983 -6.833 4.229 1.00 98.56 89 PHE A CA 1
ATOM 689 C C . PHE A 1 89 ? 1.873 -6.108 3.236 1.00 98.56 89 PHE A C 1
ATOM 691 O O . PHE A 1 89 ? 1.721 -4.903 3.032 1.00 98.56 89 PHE A O 1
ATOM 698 N N . GLN A 1 90 ? 2.774 -6.847 2.600 1.00 98.12 90 GLN A N 1
ATOM 699 C CA . GLN A 1 90 ? 3.716 -6.283 1.650 1.00 98.12 90 GLN A CA 1
ATOM 700 C C . GLN A 1 90 ? 3.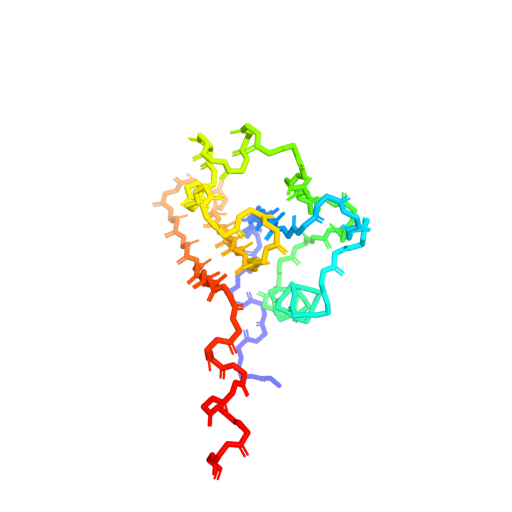825 -7.161 0.409 1.00 98.12 90 GLN A C 1
ATOM 702 O O . GLN A 1 90 ? 3.879 -8.388 0.492 1.00 98.12 90 GLN A O 1
ATOM 707 N N . HIS A 1 91 ? 3.890 -6.515 -0.750 1.00 98.00 91 HIS A N 1
ATOM 708 C CA . HIS A 1 91 ? 4.260 -7.151 -2.006 1.00 98.00 91 HIS A CA 1
ATOM 709 C C . HIS A 1 91 ? 5.142 -6.214 -2.832 1.00 98.00 91 HIS A C 1
ATOM 711 O O . HIS A 1 91 ? 4.810 -5.050 -3.059 1.00 98.00 91 HIS A O 1
ATOM 717 N N . ASN A 1 92 ? 6.279 -6.752 -3.270 1.00 98.25 92 ASN A N 1
ATOM 718 C CA . ASN A 1 92 ? 7.316 -6.019 -3.979 1.00 98.25 92 ASN A CA 1
ATOM 719 C C . ASN A 1 92 ? 7.581 -6.709 -5.311 1.00 98.25 92 ASN A C 1
ATOM 721 O O . ASN A 1 92 ? 7.978 -7.874 -5.348 1.00 98.25 92 ASN A O 1
ATOM 725 N N . VAL A 1 93 ? 7.375 -5.986 -6.403 1.00 97.94 93 VAL A N 1
ATOM 726 C CA . VAL A 1 93 ? 7.648 -6.469 -7.752 1.00 97.94 93 VAL A CA 1
ATOM 727 C C . VAL A 1 93 ? 8.793 -5.670 -8.343 1.00 97.94 93 VAL A C 1
ATOM 729 O O . VAL A 1 93 ? 8.716 -4.446 -8.451 1.00 97.94 93 VAL A O 1
ATOM 732 N N . CYS A 1 94 ? 9.822 -6.388 -8.779 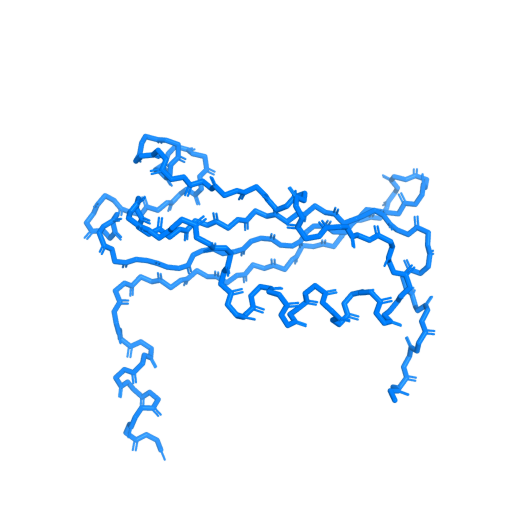1.00 97.94 94 CYS A N 1
ATOM 733 C CA . CYS A 1 94 ? 10.935 -5.857 -9.550 1.00 97.94 94 CYS A CA 1
ATOM 734 C C . CYS A 1 94 ? 10.788 -6.245 -11.024 1.00 97.94 94 CYS A C 1
ATOM 736 O O . CYS A 1 94 ? 10.571 -7.410 -11.369 1.00 97.94 94 CYS A O 1
ATOM 738 N N . GLY A 1 95 ? 10.927 -5.270 -11.915 1.00 96.38 95 GLY A N 1
ATOM 739 C CA . GLY A 1 95 ? 10.857 -5.473 -13.353 1.00 96.38 95 GLY A CA 1
ATOM 740 C C . GLY A 1 95 ? 9.492 -5.979 -13.818 1.00 96.38 95 GLY A C 1
ATOM 741 O O . GLY A 1 95 ? 8.442 -5.478 -13.416 1.00 96.38 95 GLY A O 1
ATOM 742 N N . ARG A 1 96 ? 9.514 -6.937 -14.752 1.00 96.25 96 ARG A N 1
ATOM 743 C CA . ARG A 1 96 ? 8.311 -7.412 -15.455 1.00 96.25 96 ARG A CA 1
ATOM 744 C C . ARG A 1 96 ? 8.092 -8.924 -15.395 1.00 96.25 96 ARG A C 1
ATOM 746 O O . ARG A 1 96 ? 7.138 -9.405 -15.994 1.00 96.25 96 ARG A O 1
ATOM 753 N N . SER A 1 97 ? 8.958 -9.648 -14.685 1.00 96.62 97 SER A N 1
ATOM 754 C CA . SER A 1 97 ? 8.985 -11.117 -14.697 1.00 96.62 97 SER A CA 1
ATOM 755 C C . SER A 1 97 ? 7.633 -11.723 -14.305 1.00 96.62 97 SER A C 1
ATOM 757 O O . SER A 1 97 ? 7.064 -12.485 -15.074 1.00 96.62 97 SER A O 1
ATOM 759 N N . ILE A 1 98 ? 7.039 -11.270 -13.194 1.00 95.88 98 ILE A N 1
ATOM 760 C CA . ILE A 1 98 ? 5.741 -11.780 -12.716 1.00 95.88 98 ILE A CA 1
ATOM 761 C C . ILE A 1 98 ? 4.609 -11.643 -13.746 1.00 95.88 98 ILE A C 1
ATOM 763 O O . ILE A 1 98 ? 3.718 -12.482 -13.801 1.00 95.88 98 ILE A O 1
ATOM 767 N N . TYR A 1 99 ? 4.647 -10.602 -14.581 1.00 94.62 99 TYR A N 1
ATOM 768 C CA . TYR A 1 99 ? 3.642 -10.400 -15.622 1.00 94.62 99 TYR A CA 1
ATOM 769 C C . TYR A 1 99 ? 3.907 -11.291 -16.837 1.00 94.62 99 TYR A C 1
ATOM 771 O O . TYR A 1 99 ? 2.958 -11.737 -17.474 1.00 94.62 99 TYR A O 1
ATOM 779 N N . ALA A 1 100 ? 5.180 -11.539 -17.163 1.00 96.44 100 ALA A N 1
ATOM 780 C CA . ALA A 1 100 ? 5.561 -12.443 -18.242 1.00 96.44 100 ALA A CA 1
ATOM 781 C C . ALA A 1 100 ? 5.157 -13.884 -17.907 1.00 96.44 100 ALA A C 1
ATOM 783 O O . ALA A 1 100 ? 4.459 -14.505 -18.700 1.00 96.44 100 ALA A O 1
ATOM 784 N N . GLU A 1 101 ? 5.510 -14.365 -16.713 1.00 97.19 101 GLU A N 1
ATOM 785 C CA . GLU A 1 101 ? 5.146 -15.710 -16.249 1.00 97.19 101 GLU A CA 1
ATOM 786 C C . GLU A 1 101 ? 3.625 -15.876 -16.157 1.00 97.19 101 GLU A C 1
ATOM 788 O O . GLU A 1 101 ? 3.071 -16.797 -16.745 1.00 97.19 101 GLU A O 1
ATOM 793 N N . GLY A 1 102 ? 2.915 -14.912 -15.559 1.00 96.44 102 GLY A N 1
ATOM 794 C CA . GLY A 1 102 ? 1.450 -14.962 -15.493 1.00 96.44 102 GLY A CA 1
ATOM 795 C C . GLY A 1 102 ? 0.734 -14.814 -16.844 1.00 96.44 102 GLY A C 1
ATOM 796 O O . GLY A 1 102 ? -0.479 -14.969 -16.897 1.00 96.44 102 GLY A O 1
ATOM 797 N N . THR A 1 103 ? 1.445 -14.475 -17.927 1.00 95.62 103 THR A N 1
ATOM 798 C CA . THR A 1 103 ? 0.901 -14.524 -19.299 1.00 95.62 103 THR A CA 1
ATOM 799 C C . THR A 1 103 ? 1.061 -15.917 -19.922 1.00 95.62 103 THR A C 1
ATOM 801 O O . THR A 1 103 ? 0.350 -16.238 -20.873 1.00 95.62 103 THR A O 1
ATOM 804 N N . VAL A 1 104 ? 2.024 -16.714 -19.445 1.00 97.00 104 VAL A N 1
ATOM 805 C CA . VAL A 1 104 ? 2.279 -18.083 -19.918 1.00 97.00 104 VAL A CA 1
ATOM 806 C C . VAL A 1 104 ? 1.315 -19.085 -19.276 1.00 97.00 104 VAL A C 1
ATOM 808 O O . VAL A 1 104 ? 0.906 -20.020 -19.965 1.00 97.00 104 VAL A O 1
ATOM 811 N N . ASP A 1 105 ? 0.979 -18.884 -17.997 1.00 94.00 105 ASP A N 1
ATOM 812 C CA . ASP A 1 105 ? -0.012 -19.674 -17.241 1.00 94.00 105 ASP A CA 1
ATOM 813 C C . ASP A 1 105 ? -1.427 -19.628 -17.857 1.00 94.00 105 ASP A C 1
ATOM 815 O O . ASP A 1 105 ? -2.081 -20.700 -17.909 1.00 94.00 105 ASP A O 1
#

pLDDT: mean 96.5, std 4.21, range [61.62, 98.81]

Sequence (105 aa):
EQFPGAFAGYSLEVMESHQASKLDASGTAKAVISCFQKLGVSYDMDQIQLVRDPKEQMEIVGVPEEHILGHAFHLYHLTSPDKTVSFEFQHNVCGRSIYAEGTVD